Protein AF-A0A2U8FWI5-F1 (afdb_monomer_lite)

Radius of gyration: 16.36 Å; chains: 1; bounding box: 38×59×44 Å

Foldseek 3Di:
DDDDDDDDDPDFPQPQAFPWLVVVVVLLVVVAWDFPPDPDDDQQWTWTDHPQAPGIKIFGADVPNVDTGQGQRIWDFVVLLVLLVVPPPQPQKDWGPDFDPDDRQDDVNGGTTTMGGNDSVSVLVSVLSRGPPNPPPD

Organism: NCBI:txid1296669

Structure (mmCIF, N/CA/C/O backbone):
data_AF-A0A2U8FWI5-F1
#
_entry.id   AF-A0A2U8FWI5-F1
#
loop_
_atom_site.group_PDB
_atom_site.id
_atom_site.type_symbol
_atom_site.label_atom_id
_atom_site.label_alt_id
_atom_site.label_comp_id
_atom_site.label_asym_id
_atom_site.label_entity_id
_atom_site.label_seq_id
_atom_site.pdbx_PDB_ins_code
_atom_site.Cartn_x
_atom_site.Cartn_y
_atom_site.Cartn_z
_atom_site.occupancy
_atom_site.B_iso_or_equiv
_atom_site.auth_seq_id
_atom_site.auth_comp_id
_atom_site.auth_asym_id
_atom_site.auth_atom_id
_atom_site.pdbx_PDB_model_num
ATOM 1 N N . MET A 1 1 ? -13.954 -42.154 -29.293 1.00 44.03 1 MET A N 1
ATOM 2 C CA . MET A 1 1 ? -12.964 -41.160 -29.757 1.00 44.03 1 MET A CA 1
ATOM 3 C C . MET A 1 1 ? -12.727 -40.194 -28.609 1.00 44.03 1 MET A C 1
ATOM 5 O O . MET A 1 1 ? -13.664 -39.533 -28.189 1.00 44.03 1 MET A O 1
ATOM 9 N N . ASN A 1 2 ? -11.528 -40.228 -28.027 1.00 41.25 2 ASN A N 1
ATOM 10 C CA . ASN A 1 2 ? -11.071 -39.281 -27.008 1.00 41.25 2 ASN A CA 1
ATOM 11 C C . ASN A 1 2 ? -10.484 -38.062 -27.729 1.00 41.25 2 ASN A C 1
ATOM 13 O O . ASN A 1 2 ? -9.637 -38.236 -28.601 1.00 41.25 2 ASN A O 1
ATOM 17 N N . GLY A 1 3 ? -10.915 -36.859 -27.360 1.00 44.12 3 GLY A N 1
ATOM 18 C CA . GLY A 1 3 ? -10.356 -35.599 -27.844 1.00 44.12 3 GLY A CA 1
ATOM 19 C C . GLY A 1 3 ? -10.385 -34.577 -26.718 1.00 44.12 3 GLY A C 1
ATOM 20 O O . GLY A 1 3 ? -11.358 -33.847 -26.565 1.00 44.12 3 GLY A O 1
ATOM 21 N N . GLY A 1 4 ? -9.347 -34.587 -25.883 1.00 43.59 4 GLY A N 1
ATOM 22 C CA . GLY A 1 4 ? -9.096 -33.519 -24.921 1.00 43.59 4 GLY A CA 1
ATOM 23 C C . GLY A 1 4 ? -8.468 -32.302 -25.602 1.00 43.59 4 GLY A C 1
ATOM 24 O O . GLY A 1 4 ? -7.815 -32.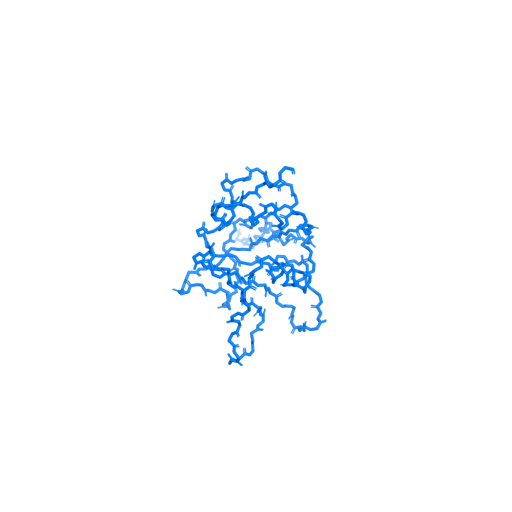455 -26.628 1.00 43.59 4 GLY A O 1
ATOM 25 N N . CYS A 1 5 ? -8.659 -31.110 -25.036 1.00 39.06 5 CYS A N 1
ATOM 26 C CA . CYS A 1 5 ? -7.583 -30.290 -24.458 1.00 39.06 5 CYS A CA 1
ATOM 27 C C . CYS A 1 5 ? -8.104 -28.890 -24.077 1.00 39.06 5 CYS A C 1
ATOM 29 O O . CYS A 1 5 ? -8.515 -28.118 -24.931 1.00 39.06 5 CYS A O 1
ATOM 31 N N . LEU A 1 6 ? -7.974 -28.584 -22.783 1.00 42.38 6 LEU A N 1
ATOM 32 C CA . LEU A 1 6 ? -7.488 -27.316 -22.222 1.00 42.38 6 LEU A CA 1
ATOM 33 C C . LEU A 1 6 ? -8.306 -26.022 -22.419 1.00 42.38 6 LEU A C 1
ATOM 35 O O . LEU A 1 6 ? -8.152 -25.272 -23.373 1.00 42.38 6 LEU A O 1
ATOM 39 N N . THR A 1 7 ? -9.067 -25.715 -21.363 1.00 46.12 7 THR A N 1
ATOM 40 C CA . THR A 1 7 ? -8.933 -24.499 -20.535 1.00 46.12 7 THR A CA 1
ATOM 41 C C . THR A 1 7 ? -8.590 -23.185 -21.244 1.00 46.12 7 THR A C 1
ATOM 43 O O . THR A 1 7 ? -7.421 -22.888 -21.481 1.00 46.12 7 THR A O 1
ATOM 46 N N . SER A 1 8 ? -9.579 -22.300 -21.351 1.00 35.81 8 SER A N 1
ATOM 47 C CA . SER A 1 8 ? -9.327 -20.860 -21.281 1.00 35.81 8 SER A CA 1
ATOM 48 C C . SER A 1 8 ? -9.975 -20.334 -20.002 1.00 35.81 8 SER A C 1
ATOM 50 O O . SER A 1 8 ? -11.136 -19.936 -19.981 1.00 35.81 8 SER A O 1
ATOM 52 N N . LEU A 1 9 ? -9.235 -20.416 -18.892 1.00 36.06 9 LEU A N 1
ATOM 53 C CA . LEU A 1 9 ? -9.551 -19.630 -17.699 1.00 36.06 9 LEU A CA 1
ATOM 54 C C . LEU A 1 9 ? -9.442 -18.148 -18.090 1.00 36.06 9 LEU A C 1
ATOM 56 O O . LEU A 1 9 ? -8.487 -17.804 -18.792 1.00 36.06 9 LEU A O 1
ATOM 60 N N . PRO A 1 10 ? -10.354 -17.261 -17.655 1.00 34.00 10 PRO A N 1
ATOM 61 C CA . PRO A 1 10 ? -10.138 -15.838 -17.837 1.00 34.00 10 PRO A CA 1
ATOM 62 C C . PRO A 1 10 ? -8.820 -15.461 -17.156 1.00 34.00 10 PRO A C 1
ATOM 64 O O . PRO A 1 10 ? -8.587 -15.754 -15.979 1.00 34.00 10 PRO A O 1
ATOM 67 N N . SER A 1 11 ? -7.939 -14.876 -17.962 1.00 37.50 11 SER A N 1
ATOM 68 C CA . SER A 1 11 ? -6.661 -14.308 -17.571 1.00 37.50 11 SER A CA 1
ATOM 69 C C . SER A 1 11 ? -6.803 -13.477 -16.300 1.00 37.50 11 SER A C 1
ATOM 71 O O . SER A 1 11 ? -7.776 -12.749 -16.119 1.00 37.50 11 SER A O 1
ATOM 73 N N . PHE A 1 12 ? -5.806 -13.593 -15.427 1.00 40.22 12 PHE A N 1
ATOM 74 C CA . PHE A 1 12 ? -5.605 -12.729 -14.271 1.00 40.22 12 PHE A CA 1
ATOM 75 C C . PHE A 1 12 ? -5.874 -11.268 -14.663 1.00 40.22 12 PHE A C 1
ATOM 77 O O . PHE A 1 12 ? -5.200 -10.745 -15.552 1.00 40.22 12 PHE A O 1
ATOM 84 N N . HIS A 1 13 ? -6.858 -10.625 -14.032 1.00 38.56 13 HIS A N 1
ATOM 85 C CA . HIS A 1 13 ? -7.061 -9.187 -14.178 1.00 38.56 13 HIS A CA 1
ATOM 86 C C . HIS A 1 13 ? -5.886 -8.475 -13.495 1.00 38.56 13 HIS A C 1
ATOM 88 O O . HIS A 1 13 ? -5.916 -8.192 -12.305 1.00 38.56 13 HIS A O 1
ATOM 94 N N . SER A 1 14 ? -4.814 -8.251 -14.257 1.00 40.97 14 SER A N 1
ATOM 95 C CA . SER A 1 14 ? -3.818 -7.218 -13.971 1.00 40.97 14 SER A CA 1
ATOM 96 C C . SER A 1 14 ? -4.553 -5.884 -14.083 1.00 40.97 14 SER A C 1
ATOM 98 O O . SER A 1 14 ? -5.042 -5.553 -15.169 1.00 40.97 14 SER A O 1
ATOM 100 N N . MET A 1 15 ? -4.689 -5.143 -12.987 1.00 53.47 15 MET A N 1
ATOM 101 C CA . MET A 1 15 ? -5.395 -3.862 -13.010 1.00 53.47 15 MET A CA 1
ATOM 102 C C . MET A 1 15 ? -4.414 -2.808 -13.528 1.00 53.47 15 MET A C 1
ATOM 104 O O . MET A 1 15 ? -3.442 -2.452 -12.871 1.00 53.47 15 MET A O 1
ATOM 108 N N . LYS A 1 16 ? -4.602 -2.391 -14.787 1.00 54.25 16 LYS A N 1
ATOM 109 C CA . LYS A 1 16 ? -3.601 -1.642 -15.575 1.00 54.25 16 LYS A CA 1
ATOM 110 C C . LYS A 1 16 ? -3.381 -0.177 -15.157 1.00 54.25 16 LYS A C 1
ATOM 112 O O . LYS A 1 16 ? -2.531 0.475 -15.761 1.00 54.25 16 LYS A O 1
ATOM 117 N N . ASN A 1 17 ? -4.097 0.333 -14.156 1.00 69.69 17 ASN A N 1
ATOM 118 C CA . ASN A 1 17 ? -4.211 1.773 -13.907 1.00 69.69 17 ASN A CA 1
ATOM 119 C C . ASN A 1 17 ? -3.803 2.190 -12.485 1.00 69.69 17 ASN A C 1
ATOM 121 O O . ASN A 1 17 ? -4.459 3.031 -11.886 1.00 69.69 17 ASN A O 1
ATOM 125 N N . SER A 1 18 ? -2.740 1.628 -11.911 1.00 75.19 18 SER A N 1
ATOM 126 C CA . SER A 1 18 ? -2.161 2.240 -10.710 1.00 75.19 18 SER A CA 1
ATOM 127 C C . SER A 1 18 ? -1.310 3.453 -11.089 1.00 75.19 18 SER A C 1
ATOM 129 O O . SER A 1 18 ? -0.672 3.457 -12.146 1.00 75.19 18 SER A O 1
ATOM 131 N N . ILE A 1 19 ? -1.225 4.452 -10.208 1.00 85.12 19 ILE A N 1
ATOM 132 C CA . ILE A 1 19 ? -0.181 5.477 -10.305 1.00 85.12 19 ILE A CA 1
ATOM 133 C C . ILE A 1 19 ? 1.205 4.833 -10.317 1.00 85.12 19 ILE A C 1
ATOM 135 O O . ILE A 1 19 ? 1.407 3.726 -9.808 1.00 85.12 19 ILE A O 1
ATOM 139 N N . ASP A 1 20 ? 2.138 5.550 -10.935 1.00 86.44 20 ASP A N 1
ATOM 140 C CA . ASP A 1 20 ? 3.529 5.152 -11.081 1.00 86.44 20 ASP A CA 1
ATOM 141 C C . ASP A 1 20 ? 4.161 4.730 -9.741 1.00 86.44 20 ASP A C 1
ATOM 143 O O . ASP A 1 20 ? 3.941 5.340 -8.694 1.00 86.44 20 ASP A O 1
ATOM 147 N N . ASN A 1 21 ? 4.967 3.671 -9.779 1.00 85.88 21 ASN A N 1
ATOM 148 C CA . ASN A 1 21 ? 5.610 3.102 -8.602 1.00 85.88 21 ASN A CA 1
ATOM 149 C C . ASN A 1 21 ? 6.629 4.048 -7.934 1.00 85.88 21 ASN A C 1
ATOM 151 O O . ASN A 1 21 ? 6.797 3.964 -6.715 1.00 85.88 21 ASN A O 1
ATOM 155 N N . HIS A 1 22 ? 7.285 4.953 -8.670 1.00 87.12 22 HIS A N 1
ATOM 156 C CA . HIS A 1 22 ? 8.145 5.974 -8.062 1.00 87.12 22 HIS A CA 1
ATOM 157 C C . HIS A 1 22 ? 7.304 7.017 -7.327 1.00 87.12 22 HIS A C 1
ATOM 159 O O . HIS A 1 22 ? 7.577 7.286 -6.157 1.00 87.12 22 HIS A O 1
ATOM 165 N N . VAL A 1 23 ? 6.233 7.515 -7.957 1.00 88.75 23 VAL A N 1
ATOM 166 C CA . VAL A 1 23 ? 5.267 8.424 -7.311 1.00 88.75 23 VAL A CA 1
ATOM 167 C C . VAL A 1 23 ? 4.692 7.784 -6.046 1.00 88.75 23 VAL A C 1
ATOM 169 O O . VAL A 1 23 ? 4.659 8.410 -4.993 1.00 88.75 23 VAL A O 1
ATOM 172 N N . LEU A 1 24 ? 4.326 6.502 -6.098 1.00 88.88 24 LEU A N 1
ATOM 173 C CA . LEU A 1 24 ? 3.849 5.763 -4.928 1.00 88.88 24 LEU A CA 1
ATOM 174 C C . LEU A 1 24 ? 4.846 5.730 -3.779 1.00 88.88 24 LEU A C 1
ATOM 176 O O . LEU A 1 24 ? 4.464 5.932 -2.628 1.00 88.88 24 LEU A O 1
ATOM 180 N N . ARG A 1 25 ? 6.119 5.455 -4.075 1.00 90.88 25 ARG A N 1
ATOM 181 C CA . ARG A 1 25 ? 7.168 5.467 -3.056 1.00 90.88 25 ARG A CA 1
ATOM 182 C C . ARG A 1 25 ? 7.310 6.853 -2.439 1.00 90.88 25 ARG A C 1
ATOM 184 O O . ARG A 1 25 ? 7.400 6.951 -1.219 1.00 90.88 25 ARG A O 1
ATOM 191 N N . GLU A 1 26 ? 7.347 7.896 -3.261 1.00 92.12 26 GLU A N 1
ATOM 192 C CA . GLU A 1 26 ? 7.480 9.275 -2.787 1.00 92.12 26 GLU A CA 1
ATOM 193 C C . GLU A 1 26 ? 6.307 9.684 -1.896 1.00 92.12 26 GLU A C 1
ATOM 195 O O . GLU A 1 26 ? 6.530 10.213 -0.807 1.00 92.12 26 GLU A O 1
ATOM 200 N N . GLU A 1 27 ? 5.075 9.376 -2.298 1.00 93.25 27 GLU A N 1
ATOM 201 C CA . GLU A 1 27 ? 3.890 9.682 -1.498 1.00 93.25 27 GLU A CA 1
ATOM 202 C C . GLU A 1 27 ? 3.866 8.901 -0.183 1.00 93.25 27 GLU A C 1
ATOM 204 O O . GLU A 1 27 ? 3.627 9.481 0.873 1.00 93.25 27 GLU A O 1
ATOM 209 N N . LEU A 1 28 ? 4.203 7.608 -0.188 1.00 92.44 28 LEU A N 1
ATOM 210 C CA . LEU A 1 28 ? 4.317 6.840 1.055 1.00 92.44 28 LEU A CA 1
ATOM 211 C C . LEU A 1 28 ? 5.350 7.465 2.009 1.00 92.44 28 LEU A C 1
ATOM 213 O O . LEU A 1 28 ? 5.088 7.580 3.206 1.00 92.44 28 LEU A O 1
ATOM 217 N N . ILE A 1 29 ? 6.492 7.934 1.499 1.00 93.06 29 ILE A N 1
ATOM 218 C CA . ILE A 1 29 ? 7.492 8.642 2.314 1.00 93.06 29 ILE A CA 1
ATOM 219 C C . ILE A 1 29 ? 6.928 9.966 2.857 1.00 93.06 29 ILE A C 1
ATOM 221 O O . ILE A 1 29 ? 7.108 10.256 4.040 1.00 93.06 29 ILE A O 1
ATOM 225 N N . ARG A 1 30 ? 6.198 10.747 2.043 1.00 91.31 30 ARG A N 1
ATOM 226 C CA . ARG A 1 30 ? 5.510 11.977 2.495 1.00 91.31 30 ARG A CA 1
ATOM 227 C C . ARG A 1 30 ? 4.488 11.699 3.598 1.00 91.31 30 ARG A C 1
ATOM 229 O O . ARG A 1 30 ? 4.346 12.508 4.509 1.00 91.31 30 ARG A O 1
ATOM 236 N N . HIS A 1 31 ? 3.845 10.536 3.560 1.00 89.50 31 HIS A N 1
ATOM 237 C CA . HIS A 1 31 ? 2.932 10.044 4.591 1.00 89.50 31 HIS A CA 1
ATOM 238 C C . HIS A 1 31 ? 3.638 9.388 5.794 1.00 89.50 31 HIS A C 1
ATOM 240 O O . HIS A 1 31 ? 2.981 8.745 6.606 1.00 89.50 31 HIS A O 1
ATOM 246 N N . GLY A 1 32 ? 4.958 9.544 5.942 1.00 92.25 32 GLY A N 1
ATOM 247 C CA . GLY A 1 32 ? 5.701 9.115 7.131 1.00 92.25 32 GLY A CA 1
ATOM 248 C C . GLY A 1 32 ? 6.213 7.674 7.092 1.00 92.25 32 GLY A C 1
ATOM 249 O O . GLY A 1 32 ? 6.700 7.168 8.108 1.00 92.25 32 GLY A O 1
ATOM 250 N N . PHE A 1 33 ? 6.121 6.985 5.951 1.00 93.69 33 PHE A N 1
ATOM 251 C CA . PHE A 1 33 ? 6.730 5.666 5.804 1.00 93.69 33 PHE A CA 1
ATOM 252 C C . PHE A 1 33 ? 8.250 5.786 5.680 1.00 93.69 33 PHE A C 1
ATOM 254 O O . PHE A 1 33 ? 8.781 6.637 4.970 1.00 93.69 33 PHE A O 1
ATOM 261 N N . GLN A 1 34 ? 8.958 4.872 6.332 1.00 93.31 34 GLN A N 1
ATOM 262 C CA . GLN A 1 34 ? 10.4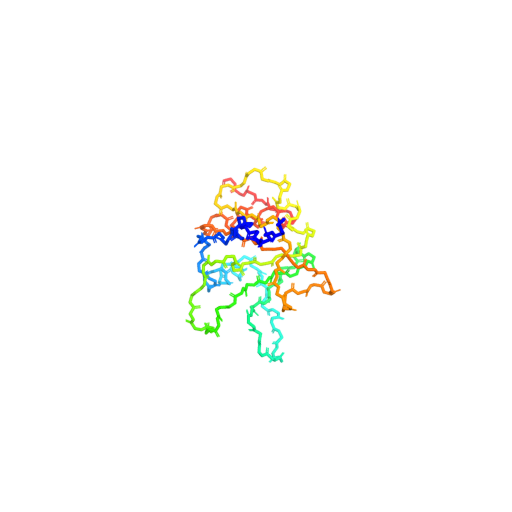09 4.760 6.262 1.00 93.31 34 GLN A CA 1
ATOM 263 C C . GLN A 1 34 ? 10.800 3.642 5.299 1.00 93.31 34 GLN A C 1
ATOM 265 O O . GLN A 1 34 ? 10.234 2.547 5.348 1.00 93.31 34 GLN A O 1
ATOM 270 N N . ASP A 1 35 ? 11.775 3.906 4.432 1.00 91.00 35 ASP A N 1
ATOM 271 C CA . ASP A 1 35 ? 12.347 2.894 3.546 1.00 91.00 35 ASP A CA 1
ATOM 272 C C . ASP A 1 35 ? 13.244 1.948 4.353 1.00 91.00 35 ASP A C 1
ATOM 274 O O . ASP A 1 35 ? 14.300 2.332 4.851 1.00 91.00 35 ASP A O 1
ATOM 278 N N . ILE A 1 36 ? 12.788 0.706 4.497 1.00 89.25 36 ILE A N 1
ATOM 279 C CA . ILE A 1 36 ? 13.488 -0.377 5.195 1.00 89.25 36 ILE A CA 1
ATOM 280 C C . ILE A 1 36 ? 13.999 -1.435 4.210 1.00 89.25 36 ILE A C 1
ATOM 282 O O . ILE A 1 36 ? 14.244 -2.587 4.588 1.00 89.25 36 ILE A O 1
ATOM 286 N N . THR A 1 37 ? 14.100 -1.088 2.924 1.00 85.56 37 THR A N 1
ATOM 287 C CA . THR A 1 37 ? 14.609 -1.997 1.895 1.00 85.56 37 THR A CA 1
ATOM 288 C C . THR A 1 37 ? 16.016 -2.446 2.279 1.00 85.56 37 THR A C 1
ATOM 290 O O . THR A 1 37 ? 16.903 -1.630 2.520 1.00 85.56 37 THR A O 1
ATOM 293 N N . SER A 1 38 ? 16.229 -3.762 2.376 1.00 73.25 38 SER A N 1
ATOM 294 C CA . SER A 1 38 ? 17.535 -4.296 2.761 1.00 73.25 38 SER A CA 1
ATOM 295 C C . SER A 1 38 ? 18.598 -3.895 1.738 1.00 73.25 38 SER A C 1
ATOM 297 O O . SER A 1 38 ? 18.409 -4.085 0.539 1.00 73.25 38 SER A O 1
ATOM 299 N N . VAL A 1 39 ? 19.742 -3.411 2.228 1.00 61.00 39 VAL A N 1
ATOM 300 C CA . VAL A 1 39 ? 20.915 -3.049 1.411 1.00 61.00 39 VAL A CA 1
ATOM 301 C C . VAL A 1 39 ? 21.502 -4.273 0.689 1.00 61.00 39 VAL A C 1
ATOM 303 O O . VAL A 1 39 ? 22.204 -4.153 -0.311 1.00 61.00 39 VAL A O 1
ATOM 306 N N . ASN A 1 40 ? 21.203 -5.478 1.184 1.00 55.41 40 ASN A N 1
ATOM 307 C CA . ASN A 1 40 ? 21.715 -6.726 0.646 1.00 55.41 40 ASN A CA 1
ATOM 308 C C . ASN A 1 40 ? 20.708 -7.335 -0.351 1.00 55.41 40 ASN A C 1
ATOM 310 O O . ASN A 1 40 ? 19.707 -7.926 0.053 1.00 55.41 40 ASN A O 1
ATOM 314 N N . ARG A 1 41 ? 21.068 -7.284 -1.644 1.00 48.22 41 ARG A N 1
ATOM 315 C CA . ARG A 1 41 ? 20.491 -7.980 -2.821 1.00 48.22 41 ARG A CA 1
ATOM 316 C C . ARG A 1 41 ? 19.441 -7.223 -3.628 1.00 48.22 41 ARG A C 1
ATOM 318 O O . ARG A 1 41 ? 18.472 -6.723 -3.076 1.00 48.22 41 ARG A O 1
ATOM 325 N N . SER A 1 42 ? 19.627 -7.294 -4.954 1.00 55.62 42 SER A N 1
ATOM 326 C CA . SER A 1 42 ? 18.697 -7.647 -6.053 1.00 55.62 42 SER A CA 1
ATOM 327 C C . SER A 1 42 ? 17.181 -7.536 -5.820 1.00 55.62 42 SER A C 1
ATOM 329 O O . SER A 1 42 ? 16.407 -8.377 -6.286 1.00 55.62 42 SER A O 1
ATOM 331 N N . THR A 1 43 ? 16.736 -6.539 -5.070 1.00 59.03 43 THR A N 1
ATOM 332 C CA . THR A 1 43 ? 15.360 -6.401 -4.616 1.00 59.03 43 THR A CA 1
ATOM 333 C C . THR A 1 43 ? 14.573 -5.714 -5.715 1.00 59.03 43 THR A C 1
ATOM 335 O O . THR A 1 43 ? 14.737 -4.532 -5.985 1.00 59.03 43 THR A O 1
ATOM 338 N N . LYS A 1 44 ? 13.686 -6.467 -6.371 1.00 75.31 44 LYS A N 1
ATOM 339 C CA . LYS A 1 44 ? 12.745 -5.950 -7.381 1.00 75.31 44 LYS A CA 1
ATOM 340 C C . LYS A 1 44 ? 11.566 -5.201 -6.736 1.00 75.31 44 LYS A C 1
ATOM 342 O O . LYS A 1 44 ? 10.443 -5.259 -7.232 1.00 75.31 44 LYS A O 1
ATOM 347 N N . SER A 1 45 ? 11.791 -4.597 -5.571 1.00 83.56 45 SER A N 1
ATOM 348 C CA . SER A 1 45 ? 10.769 -3.912 -4.784 1.00 83.56 45 SER A CA 1
ATOM 349 C C . SER A 1 45 ? 11.377 -3.083 -3.657 1.00 83.56 45 SER A C 1
ATOM 351 O O . SER A 1 45 ? 12.274 -3.575 -2.971 1.00 83.56 45 SER A O 1
ATOM 353 N N . TRP A 1 46 ? 10.791 -1.924 -3.377 1.00 87.56 46 TRP A N 1
ATOM 354 C CA . TRP A 1 46 ? 10.994 -1.192 -2.130 1.00 87.56 46 TRP A CA 1
ATOM 355 C C . TRP A 1 46 ? 10.099 -1.747 -1.021 1.00 87.56 46 TRP A C 1
ATOM 357 O O . TRP A 1 46 ? 8.976 -2.188 -1.284 1.00 87.56 46 TRP A O 1
ATOM 367 N N . ARG A 1 47 ? 10.595 -1.733 0.217 1.00 90.12 47 ARG A N 1
ATOM 368 C CA . ARG A 1 47 ? 9.837 -2.056 1.431 1.00 90.12 47 ARG A CA 1
ATOM 369 C C . ARG A 1 47 ? 9.760 -0.818 2.304 1.00 90.12 47 ARG A C 1
ATOM 371 O O . ARG A 1 47 ? 10.783 -0.280 2.710 1.00 90.12 47 ARG A O 1
ATOM 378 N N . LEU A 1 48 ? 8.544 -0.397 2.600 1.00 91.81 48 LEU A N 1
ATOM 379 C CA . LEU A 1 48 ? 8.254 0.834 3.318 1.00 91.81 48 LEU A CA 1
ATOM 380 C C . LEU A 1 48 ? 7.476 0.480 4.583 1.00 91.81 48 LEU A C 1
ATOM 382 O O . LEU A 1 48 ? 6.510 -0.276 4.517 1.00 91.81 48 LEU A O 1
ATOM 386 N N . LYS A 1 49 ? 7.881 0.992 5.745 1.00 91.88 49 LYS A N 1
ATOM 387 C CA . LYS A 1 49 ? 7.188 0.744 7.017 1.00 91.88 49 LYS A CA 1
ATOM 388 C C . LYS A 1 49 ? 6.769 2.053 7.666 1.00 91.88 49 LYS A C 1
ATOM 390 O O . LYS A 1 49 ? 7.598 2.933 7.865 1.00 91.88 49 LYS A O 1
ATOM 395 N N . HIS A 1 50 ? 5.497 2.150 8.035 1.00 93.00 50 HIS A N 1
ATOM 396 C CA . HIS A 1 50 ? 4.985 3.248 8.845 1.00 93.00 50 HIS A CA 1
ATOM 397 C C . HIS A 1 50 ? 4.965 2.840 10.329 1.00 93.00 50 HIS A C 1
ATOM 399 O O . HIS A 1 50 ? 4.580 1.706 10.621 1.00 93.00 50 HIS A O 1
ATOM 405 N N . PRO A 1 51 ? 5.332 3.715 11.285 1.00 89.81 51 PRO A N 1
ATOM 406 C CA . PRO A 1 51 ? 5.320 3.383 12.715 1.00 89.81 51 PRO A CA 1
ATOM 407 C C . PRO A 1 51 ? 3.924 3.039 13.257 1.00 89.81 51 PRO A C 1
ATOM 409 O O . PRO A 1 51 ? 3.812 2.254 14.191 1.00 89.81 51 PRO A O 1
ATOM 412 N N . ALA A 1 52 ? 2.862 3.586 12.657 1.00 88.12 52 ALA A N 1
ATOM 413 C CA . ALA A 1 52 ? 1.476 3.264 13.017 1.00 88.12 52 ALA A CA 1
ATOM 414 C C . ALA A 1 52 ? 0.950 1.956 12.390 1.00 88.12 52 ALA A C 1
ATOM 416 O O . ALA A 1 52 ? -0.171 1.556 12.683 1.00 88.12 52 ALA A O 1
ATOM 417 N N . MET A 1 53 ? 1.717 1.297 11.516 1.00 87.00 53 MET A N 1
ATOM 418 C CA . MET A 1 53 ? 1.325 0.026 10.903 1.00 87.00 53 MET A CA 1
ATOM 419 C C . MET A 1 53 ? 2.142 -1.130 11.470 1.00 87.00 53 MET A C 1
ATOM 421 O O . MET A 1 53 ? 3.360 -1.044 11.643 1.00 87.00 53 MET A O 1
ATOM 425 N N . THR A 1 54 ? 1.466 -2.253 11.701 1.00 87.69 54 THR A N 1
ATOM 426 C CA . THR A 1 54 ? 2.111 -3.490 12.151 1.00 87.69 54 THR A CA 1
ATOM 427 C C . THR A 1 54 ? 3.064 -4.022 11.078 1.00 87.69 54 THR A C 1
ATOM 429 O O . THR A 1 54 ? 4.233 -4.319 11.359 1.00 87.69 54 THR A O 1
ATOM 432 N N . HIS A 1 55 ? 2.585 -4.092 9.833 1.00 90.81 55 HIS A N 1
ATOM 433 C CA . HIS A 1 55 ? 3.318 -4.657 8.706 1.00 90.81 55 HIS A CA 1
ATOM 434 C C . HIS A 1 55 ? 3.887 -3.565 7.793 1.00 90.81 55 HIS A C 1
ATOM 436 O O . HIS A 1 55 ? 3.424 -2.426 7.761 1.00 90.81 55 HIS A O 1
ATOM 442 N N . TRP A 1 56 ? 4.935 -3.917 7.051 1.00 90.62 56 TRP A N 1
ATOM 443 C CA . TRP A 1 56 ? 5.456 -3.073 5.979 1.00 90.62 56 TRP A CA 1
ATOM 444 C C . TRP A 1 56 ? 4.601 -3.214 4.711 1.00 90.62 56 TRP A C 1
ATOM 446 O O . TRP A 1 56 ? 3.877 -4.188 4.516 1.00 90.62 56 TRP A O 1
ATOM 456 N N . VAL A 1 57 ? 4.723 -2.267 3.796 1.00 90.31 57 VAL A N 1
ATOM 457 C CA . VAL A 1 57 ? 4.145 -2.332 2.451 1.00 90.31 57 VAL A CA 1
ATOM 458 C C . VAL A 1 57 ? 5.270 -2.499 1.439 1.00 90.31 57 VAL A C 1
ATOM 460 O O . VAL A 1 57 ? 6.393 -2.041 1.668 1.00 90.31 57 VAL A O 1
ATOM 463 N N . SER A 1 58 ? 5.012 -3.198 0.337 1.00 89.56 58 SER A N 1
ATOM 464 C CA . SER A 1 58 ? 5.996 -3.345 -0.735 1.00 89.56 58 SER A CA 1
ATOM 465 C C . SER A 1 58 ? 5.525 -2.674 -2.008 1.00 89.56 58 SER A C 1
ATOM 467 O O . SER A 1 58 ? 4.421 -2.927 -2.472 1.00 89.56 58 SER A O 1
ATOM 469 N N . VAL A 1 59 ? 6.403 -1.856 -2.581 1.00 88.94 59 VAL A N 1
ATOM 470 C CA . VAL A 1 59 ? 6.229 -1.237 -3.894 1.00 88.94 59 VAL A CA 1
ATOM 471 C C . VAL A 1 59 ? 7.133 -1.972 -4.875 1.00 88.94 59 VAL A C 1
ATOM 473 O O . VAL A 1 59 ? 8.342 -2.046 -4.676 1.00 88.94 59 VAL A O 1
ATOM 476 N N . LYS A 1 60 ? 6.571 -2.548 -5.928 1.00 84.25 60 LYS A N 1
ATOM 477 C CA . LYS A 1 60 ? 7.293 -3.316 -6.940 1.00 84.25 60 LYS A CA 1
ATOM 478 C C . LYS A 1 60 ? 8.030 -2.416 -7.908 1.00 84.25 60 LYS A C 1
ATOM 480 O O . LYS A 1 60 ? 7.571 -1.338 -8.272 1.00 84.25 60 LYS A O 1
ATOM 485 N N . LEU A 1 61 ? 9.166 -2.925 -8.358 1.00 78.19 61 LEU A N 1
ATOM 486 C CA . LEU A 1 61 ? 9.942 -2.353 -9.443 1.00 78.19 61 LEU A CA 1
ATOM 487 C C . LEU A 1 61 ? 9.652 -3.115 -10.725 1.00 78.19 61 LEU A C 1
ATOM 489 O O . LEU A 1 61 ? 9.437 -4.334 -10.703 1.00 78.19 61 LEU A O 1
ATOM 493 N N . ALA A 1 62 ? 9.714 -2.406 -11.848 1.00 72.38 62 ALA A N 1
ATOM 494 C CA . ALA A 1 62 ? 9.837 -3.059 -13.136 1.00 72.38 62 ALA A CA 1
ATOM 495 C C . ALA A 1 62 ? 11.132 -3.893 -13.196 1.00 72.38 62 ALA A C 1
ATOM 497 O O . ALA A 1 62 ? 12.025 -3.795 -12.350 1.00 72.38 62 ALA A O 1
ATOM 498 N N . ALA A 1 63 ? 11.237 -4.746 -14.219 1.00 70.62 63 ALA A N 1
ATOM 499 C CA . ALA A 1 63 ? 12.455 -5.519 -14.465 1.00 70.62 63 ALA A CA 1
ATOM 500 C C . ALA A 1 63 ? 13.693 -4.615 -14.619 1.00 70.62 63 ALA A C 1
ATOM 502 O O . ALA A 1 63 ? 14.778 -4.993 -14.184 1.00 70.62 63 ALA A O 1
ATOM 503 N N . ASP A 1 64 ? 13.491 -3.428 -15.195 1.00 71.50 64 ASP A N 1
ATOM 504 C CA . ASP A 1 64 ? 14.416 -2.303 -15.143 1.00 71.50 64 ASP A CA 1
ATOM 505 C C . ASP A 1 64 ? 13.934 -1.333 -14.047 1.00 71.50 64 ASP A C 1
ATOM 507 O O . ASP A 1 64 ? 12.850 -0.767 -14.196 1.00 71.50 64 ASP A O 1
ATOM 511 N N . PRO A 1 65 ? 14.684 -1.137 -12.949 1.00 66.19 65 PRO A N 1
ATOM 512 C CA . PRO A 1 65 ? 14.260 -0.295 -11.829 1.00 66.19 65 PRO A CA 1
ATOM 513 C C . PRO A 1 65 ? 14.193 1.202 -12.167 1.00 66.19 65 PRO A C 1
ATOM 515 O O . PRO A 1 65 ? 13.675 1.973 -11.365 1.00 66.19 65 PRO A O 1
ATOM 518 N N . SER A 1 66 ? 14.704 1.613 -13.330 1.00 70.62 66 SER A N 1
ATOM 519 C CA . SER A 1 66 ? 14.618 2.984 -13.850 1.00 70.62 66 SER A CA 1
ATOM 520 C C . SER A 1 66 ? 13.321 3.224 -14.630 1.00 70.62 66 SER A C 1
ATOM 522 O O . SER A 1 66 ? 13.059 4.347 -15.057 1.00 70.62 66 SER A O 1
ATOM 524 N N . ARG A 1 67 ? 12.527 2.172 -14.876 1.00 73.12 67 ARG A N 1
ATOM 525 C CA . ARG A 1 67 ? 11.264 2.253 -15.611 1.00 73.12 67 ARG A CA 1
ATOM 526 C C . ARG A 1 67 ? 10.067 2.256 -14.666 1.00 73.12 67 ARG A C 1
ATOM 528 O O . ARG A 1 67 ? 9.922 1.370 -13.824 1.00 73.12 67 ARG A O 1
ATOM 535 N N . ALA A 1 68 ? 9.160 3.186 -14.944 1.00 73.62 68 ALA A N 1
ATOM 536 C CA . ALA A 1 68 ? 7.828 3.265 -14.369 1.00 73.62 68 ALA A CA 1
ATOM 537 C C . ALA A 1 68 ? 7.044 1.949 -14.511 1.00 73.62 68 ALA A C 1
ATOM 539 O O . ALA A 1 68 ? 7.049 1.312 -15.574 1.00 73.62 68 ALA A O 1
ATOM 540 N N . MET A 1 69 ? 6.327 1.568 -13.453 1.00 77.25 69 MET A N 1
ATOM 541 C CA . MET A 1 69 ? 5.401 0.433 -13.434 1.00 77.25 69 MET A CA 1
ATOM 542 C C . MET A 1 69 ? 4.053 0.848 -12.844 1.00 77.25 69 MET A C 1
ATOM 544 O O . MET A 1 69 ? 3.993 1.358 -11.732 1.00 77.25 69 MET A O 1
ATOM 548 N N . THR A 1 70 ? 2.973 0.552 -13.571 1.00 72.81 70 THR A N 1
ATOM 549 C CA . THR A 1 70 ? 1.595 0.943 -13.215 1.00 72.81 70 THR A CA 1
ATOM 550 C C . THR A 1 70 ? 0.654 -0.241 -12.971 1.00 72.81 70 THR A C 1
ATOM 552 O O . THR A 1 70 ? -0.510 -0.040 -12.648 1.00 72.81 70 THR A O 1
ATOM 555 N N . SER A 1 71 ? 1.112 -1.490 -13.126 1.00 69.56 71 SER A N 1
ATOM 556 C CA . SER A 1 71 ? 0.263 -2.668 -12.889 1.00 69.56 71 SER A CA 1
ATOM 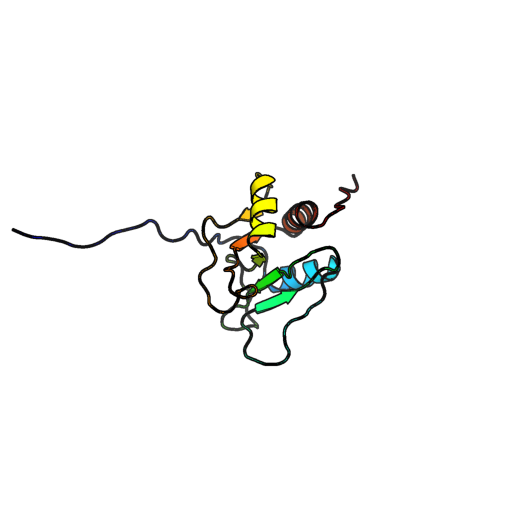557 C C . SER A 1 71 ? 0.515 -3.250 -11.506 1.00 69.56 71 SER A C 1
ATOM 559 O O . SER A 1 71 ? 1.553 -3.871 -11.295 1.00 69.56 71 SER A O 1
ATOM 561 N N . ASP A 1 72 ? -0.445 -3.088 -10.596 1.00 68.88 72 ASP A N 1
ATOM 562 C CA . ASP A 1 72 ? -0.422 -3.658 -9.239 1.00 68.88 72 ASP A CA 1
ATOM 563 C C . ASP A 1 72 ? 0.931 -3.494 -8.518 1.00 68.88 72 ASP A C 1
ATOM 565 O O . ASP A 1 72 ? 1.537 -4.478 -8.065 1.00 68.88 72 ASP A O 1
ATOM 569 N N . PRO A 1 73 ? 1.465 -2.258 -8.455 1.00 76.25 73 PRO A N 1
ATOM 570 C CA . PRO A 1 73 ? 2.781 -2.013 -7.893 1.00 76.25 73 PRO A CA 1
ATOM 571 C C . PRO A 1 73 ? 2.800 -2.248 -6.385 1.00 76.25 73 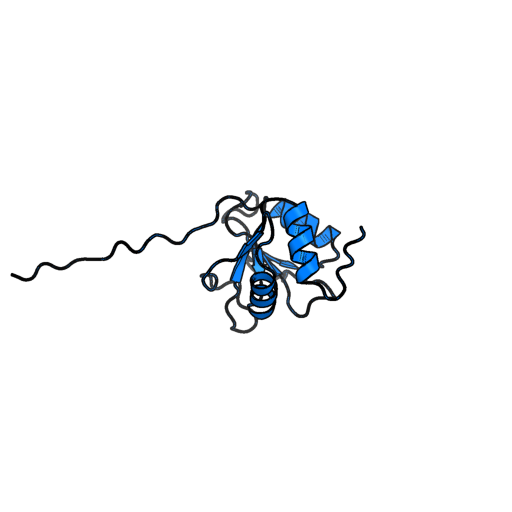PRO A C 1
ATOM 573 O O . PRO A 1 73 ? 3.857 -2.572 -5.852 1.00 76.25 73 PRO A O 1
ATOM 576 N N . LEU A 1 74 ? 1.675 -2.117 -5.683 1.00 86.88 74 LEU A N 1
ATOM 577 C CA . LEU A 1 74 ? 1.656 -2.225 -4.233 1.00 86.88 74 LEU A CA 1
ATOM 578 C C . LEU A 1 74 ? 1.221 -3.607 -3.768 1.00 86.88 74 LEU A C 1
ATOM 580 O O . LEU A 1 74 ? 0.301 -4.219 -4.305 1.00 86.88 74 LEU A O 1
ATOM 584 N N . VAL A 1 75 ? 1.869 -4.078 -2.711 1.00 89.19 75 VAL A N 1
ATOM 585 C CA . VAL A 1 75 ? 1.532 -5.325 -2.037 1.00 89.19 75 VAL A CA 1
ATOM 586 C C . VAL A 1 75 ? 1.482 -5.094 -0.532 1.00 89.19 75 VAL A C 1
ATOM 588 O O . VAL A 1 75 ? 2.398 -4.490 0.033 1.00 89.19 75 VAL A O 1
ATOM 591 N N . LEU A 1 76 ? 0.421 -5.597 0.099 1.00 89.62 76 LEU A N 1
ATOM 592 C CA . LEU A 1 76 ? 0.185 -5.551 1.544 1.00 89.62 76 LEU A CA 1
ATOM 593 C C . LEU A 1 76 ? 0.288 -6.935 2.172 1.00 89.62 76 LEU A C 1
ATOM 595 O O . LEU A 1 76 ? 0.151 -7.961 1.496 1.00 89.62 76 LEU A O 1
ATOM 599 N N . HIS A 1 77 ? 0.444 -6.943 3.493 1.00 91.69 77 HIS A N 1
ATOM 600 C CA . HIS A 1 77 ? 0.134 -8.111 4.304 1.00 91.69 77 HIS A CA 1
ATOM 601 C C . HIS A 1 77 ? -1.361 -8.471 4.161 1.00 91.69 77 HIS A C 1
ATOM 603 O O . HIS A 1 77 ? -2.177 -7.557 4.020 1.00 91.69 77 HIS A O 1
ATOM 609 N N . PRO A 1 78 ? -1.754 -9.760 4.193 1.00 89.62 78 PRO A N 1
ATOM 610 C CA . PRO A 1 78 ? -3.161 -10.160 4.120 1.00 89.62 78 PRO A CA 1
ATOM 611 C C . PRO A 1 78 ? -4.059 -9.473 5.147 1.00 89.62 78 PRO A C 1
ATOM 613 O O . PRO A 1 78 ? -5.127 -9.016 4.763 1.00 89.62 78 PRO A O 1
ATOM 616 N N . ASP A 1 79 ? -3.617 -9.318 6.397 1.00 90.62 79 ASP A N 1
ATOM 617 C CA . ASP A 1 79 ? -4.430 -8.659 7.434 1.00 90.62 79 ASP A CA 1
ATOM 618 C C . ASP A 1 79 ? -4.777 -7.208 7.055 1.00 90.62 79 ASP A C 1
ATOM 620 O O . ASP A 1 79 ? -5.915 -6.763 7.200 1.00 90.62 79 ASP A O 1
ATOM 624 N N . ASP A 1 80 ? -3.811 -6.474 6.499 1.00 90.19 80 ASP A N 1
ATOM 625 C CA . ASP A 1 80 ? -4.019 -5.111 6.006 1.00 90.19 80 ASP A CA 1
ATOM 626 C C . ASP A 1 80 ? -4.886 -5.099 4.736 1.00 90.19 80 ASP A C 1
ATOM 628 O O . ASP A 1 80 ? -5.756 -4.241 4.572 1.00 90.19 80 ASP A O 1
ATOM 632 N N . ALA A 1 81 ? -4.700 -6.078 3.846 1.00 90.31 81 ALA A N 1
ATOM 633 C CA . ALA A 1 81 ? -5.524 -6.226 2.652 1.00 90.31 81 ALA A CA 1
ATOM 634 C C . ALA A 1 81 ? -6.989 -6.534 2.997 1.00 90.31 81 ALA A C 1
ATOM 636 O O . ALA A 1 81 ? -7.887 -5.998 2.352 1.00 90.31 81 ALA A O 1
ATOM 637 N N . ASP A 1 82 ? -7.253 -7.354 4.013 1.00 90.44 82 ASP A N 1
ATOM 638 C CA . ASP A 1 82 ? -8.611 -7.691 4.446 1.00 90.44 82 ASP A CA 1
ATOM 639 C C . ASP A 1 82 ? -9.295 -6.517 5.153 1.00 90.44 82 ASP A C 1
ATOM 641 O O . ASP A 1 82 ? -10.489 -6.284 4.936 1.00 90.44 82 ASP A O 1
ATOM 645 N N . ARG A 1 83 ? -8.542 -5.692 5.896 1.00 90.00 83 ARG A N 1
ATOM 646 C CA . ARG A 1 83 ? -9.040 -4.398 6.397 1.00 90.00 83 ARG A CA 1
ATOM 647 C C . ARG A 1 83 ? -9.464 -3.482 5.251 1.00 90.00 83 ARG A C 1
ATOM 649 O O . ARG A 1 83 ? -10.549 -2.907 5.297 1.00 90.00 83 ARG A O 1
ATOM 656 N N . LEU A 1 84 ? -8.646 -3.388 4.202 1.00 89.81 84 LEU A N 1
ATOM 657 C CA . LEU A 1 84 ? -8.945 -2.563 3.033 1.00 89.81 84 LEU A CA 1
ATOM 658 C C . LEU A 1 84 ? -10.156 -3.092 2.246 1.00 89.81 84 LEU A C 1
ATOM 660 O O . LEU A 1 84 ? -11.029 -2.309 1.880 1.00 89.81 84 LEU A O 1
ATOM 664 N N . LYS A 1 85 ? -10.254 -4.413 2.039 1.00 89.31 85 LYS A N 1
ATOM 665 C CA . LYS A 1 85 ? -11.423 -5.057 1.407 1.00 89.31 85 LYS A CA 1
ATOM 666 C C . LYS A 1 85 ? -12.707 -4.821 2.200 1.00 89.31 85 LYS A C 1
ATOM 668 O O . LYS A 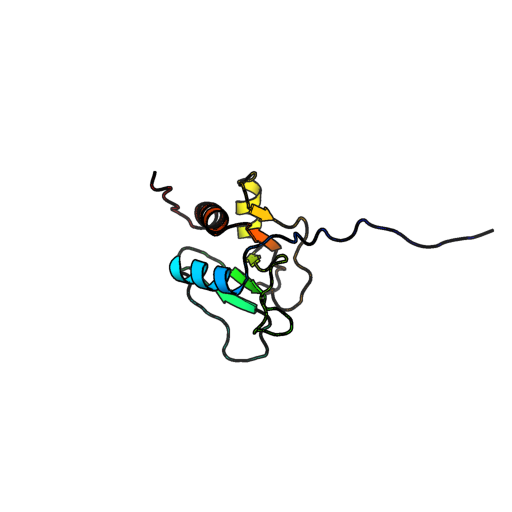1 85 ? -13.745 -4.583 1.597 1.00 89.31 85 LYS A O 1
ATOM 673 N N . SER A 1 86 ? -12.636 -4.853 3.530 1.00 89.56 86 SER A N 1
ATOM 674 C CA . SER A 1 86 ? -13.796 -4.615 4.402 1.00 89.56 86 SER A CA 1
ATOM 675 C C . SER A 1 86 ? -14.325 -3.178 4.316 1.00 89.56 86 SER A C 1
ATOM 677 O O . SER A 1 86 ? -15.491 -2.944 4.613 1.00 89.56 86 SER A O 1
ATOM 679 N N . ALA A 1 87 ? -13.489 -2.225 3.892 1.00 88.75 87 ALA A N 1
ATOM 680 C CA . ALA A 1 87 ? -13.867 -0.829 3.676 1.00 88.75 87 ALA A CA 1
ATOM 681 C C . ALA A 1 87 ? -14.314 -0.523 2.232 1.00 88.75 87 ALA A C 1
ATOM 683 O O . ALA A 1 87 ? -14.594 0.632 1.914 1.00 88.75 87 ALA A O 1
ATOM 684 N N . MET A 1 88 ? -14.356 -1.521 1.341 1.00 85.88 88 MET A N 1
ATOM 685 C CA . MET A 1 88 ? -14.800 -1.324 -0.040 1.00 85.88 88 MET A CA 1
ATOM 686 C C . MET A 1 88 ? -16.312 -1.046 -0.124 1.00 85.88 88 MET A C 1
ATOM 688 O O . MET A 1 88 ? -17.081 -1.608 0.657 1.00 85.88 88 MET A O 1
ATOM 692 N N . PRO A 1 89 ? -16.767 -0.250 -1.112 1.00 89.19 89 PRO A N 1
ATOM 693 C CA . PRO A 1 89 ? -15.980 0.334 -2.202 1.00 89.19 89 PRO A CA 1
ATOM 694 C C . PRO A 1 89 ? -15.214 1.601 -1.788 1.00 89.19 89 PRO A C 1
ATOM 696 O O . PRO A 1 89 ? -15.770 2.496 -1.158 1.00 89.19 89 PRO A O 1
ATOM 699 N N . LEU A 1 90 ? -13.957 1.719 -2.230 1.00 85.56 90 LEU A N 1
ATOM 700 C CA . LEU A 1 90 ? -13.189 2.966 -2.174 1.00 85.56 90 LEU A CA 1
ATOM 701 C C . LEU A 1 90 ? -12.900 3.453 -3.604 1.00 85.56 90 LEU A C 1
ATOM 703 O O . LEU A 1 90 ? -12.255 2.731 -4.368 1.00 85.56 90 LEU A O 1
ATOM 707 N N . PRO A 1 91 ? -13.345 4.665 -3.986 1.00 87.38 91 PRO A N 1
ATOM 708 C CA . PRO A 1 91 ? -13.089 5.210 -5.316 1.00 87.38 91 PRO A CA 1
ATOM 709 C C . PRO A 1 91 ? -11.593 5.275 -5.633 1.00 87.38 91 PRO A C 1
ATOM 711 O O . PRO A 1 91 ? -10.808 5.817 -4.849 1.00 87.38 91 PRO A O 1
ATOM 714 N N . GLY A 1 92 ? -11.210 4.739 -6.791 1.00 86.25 92 GLY A N 1
ATOM 715 C CA . GLY A 1 92 ? -9.824 4.731 -7.248 1.00 86.25 92 GLY A CA 1
ATOM 716 C C . GLY A 1 92 ? -8.920 3.713 -6.560 1.00 86.25 92 GLY A C 1
ATOM 717 O O . GLY A 1 92 ? -7.714 3.755 -6.773 1.00 86.25 92 GLY A O 1
ATOM 718 N N . VAL A 1 93 ? -9.456 2.821 -5.723 1.00 87.81 93 VAL A N 1
ATOM 719 C CA . VAL A 1 93 ? -8.690 1.764 -5.051 1.00 87.81 93 VAL A CA 1
ATOM 720 C C . VAL A 1 93 ? -9.218 0.414 -5.505 1.00 87.81 93 VAL A C 1
ATOM 722 O O . VAL A 1 93 ? -10.424 0.196 -5.609 1.00 87.81 93 VAL A O 1
ATOM 725 N N . SER A 1 94 ? -8.321 -0.528 -5.766 1.00 87.81 94 SER A N 1
ATOM 726 C CA . SER A 1 94 ? -8.713 -1.893 -6.100 1.00 87.81 94 SER A CA 1
ATOM 727 C C . SER A 1 94 ? -7.766 -2.899 -5.470 1.00 87.81 94 SER A C 1
ATOM 729 O O . SER A 1 94 ? -6.550 -2.726 -5.509 1.00 87.81 94 SER A O 1
ATOM 731 N N . VAL A 1 95 ? -8.320 -3.967 -4.899 1.00 85.38 95 VAL A N 1
ATOM 732 C CA . VAL A 1 95 ? -7.560 -5.033 -4.234 1.00 85.38 95 VAL A CA 1
ATOM 733 C C . VAL A 1 95 ? -7.688 -6.307 -5.055 1.00 85.38 95 VAL A C 1
ATOM 735 O O . VAL A 1 95 ? -8.786 -6.667 -5.466 1.00 85.38 95 VAL A O 1
ATOM 738 N N . GLY A 1 96 ? -6.573 -6.993 -5.302 1.00 82.00 96 GLY A N 1
ATOM 739 C CA . GLY A 1 96 ? -6.580 -8.237 -6.063 1.00 82.00 96 GLY A CA 1
ATOM 740 C C . GLY A 1 96 ? -7.346 -9.355 -5.347 1.00 82.00 96 GLY A C 1
ATOM 741 O O . GLY A 1 96 ? -7.259 -9.514 -4.128 1.00 82.00 96 GLY A O 1
ATOM 742 N N . ASP A 1 97 ? -8.038 -10.195 -6.116 1.00 79.38 97 ASP A N 1
ATOM 743 C CA . ASP A 1 97 ? -8.852 -11.299 -5.580 1.00 79.38 97 ASP A CA 1
ATOM 744 C C . ASP A 1 97 ? -8.023 -12.460 -5.011 1.00 79.38 97 ASP A C 1
ATOM 746 O O . ASP A 1 97 ? -8.536 -13.346 -4.327 1.00 79.38 97 ASP A O 1
ATOM 750 N N . LYS A 1 98 ? -6.730 -12.513 -5.341 1.00 78.19 98 LYS A N 1
ATOM 751 C CA . LYS A 1 98 ? -5.848 -13.647 -5.050 1.00 78.19 98 LYS A CA 1
ATOM 752 C C . LYS A 1 98 ? -4.523 -13.162 -4.464 1.00 78.19 98 LYS A C 1
ATOM 754 O O . LYS A 1 98 ? -4.075 -12.069 -4.819 1.00 78.19 98 LYS A O 1
ATOM 759 N N . PRO A 1 99 ? -3.862 -13.992 -3.637 1.00 82.12 99 PRO A N 1
ATOM 760 C CA . PRO A 1 99 ? -2.527 -13.680 -3.164 1.00 82.12 99 PRO A CA 1
ATOM 761 C C . PRO A 1 99 ? -1.588 -13.440 -4.343 1.00 82.12 99 PRO A C 1
ATOM 763 O O . PRO A 1 99 ? -1.645 -14.121 -5.376 1.00 82.12 99 PRO A O 1
ATOM 766 N N . TYR A 1 100 ? -0.709 -12.462 -4.177 1.00 74.44 100 TYR A N 1
ATOM 767 C CA . TYR A 1 100 ? 0.215 -12.049 -5.208 1.00 74.44 100 TYR A CA 1
ATOM 768 C C . TYR A 1 100 ? 1.199 -13.180 -5.536 1.00 74.44 100 TYR A C 1
ATOM 770 O O . TYR A 1 100 ? 1.916 -13.694 -4.673 1.00 74.44 100 TYR A O 1
ATOM 778 N N . LYS A 1 101 ? 1.281 -13.555 -6.817 1.00 65.19 101 LYS A N 1
ATOM 779 C CA . LYS A 1 101 ? 2.221 -14.577 -7.290 1.00 65.19 101 LYS A CA 1
ATOM 780 C C . LYS A 1 101 ? 3.611 -13.970 -7.505 1.00 65.19 101 LYS A C 1
ATOM 782 O O . LYS A 1 101 ? 3.892 -13.381 -8.542 1.00 65.19 101 LYS A O 1
ATOM 787 N N . GLY A 1 102 ? 4.506 -14.140 -6.535 1.00 61.91 102 GLY A N 1
ATOM 788 C CA . GLY A 1 102 ? 5.922 -13.783 -6.665 1.00 61.91 102 GLY A CA 1
ATOM 789 C C . GLY A 1 102 ? 6.692 -14.028 -5.370 1.00 61.91 102 GLY A C 1
ATOM 790 O O . GLY A 1 102 ? 6.216 -13.698 -4.290 1.00 61.91 102 GLY A O 1
ATOM 791 N N . SER A 1 103 ? 7.883 -14.625 -5.455 1.00 53.06 103 SER A N 1
ATOM 792 C CA . SER A 1 103 ? 8.639 -15.099 -4.283 1.00 53.06 103 SER A CA 1
ATOM 793 C C . SER A 1 103 ? 9.231 -13.991 -3.401 1.00 53.06 103 SER A C 1
ATOM 795 O O . SER A 1 103 ? 9.605 -14.271 -2.266 1.00 53.06 103 SER A O 1
ATOM 797 N N . SER A 1 104 ? 9.313 -12.750 -3.889 1.00 59.31 104 SER A N 1
ATOM 798 C CA . SER A 1 104 ? 10.005 -11.645 -3.209 1.00 59.31 104 SER A CA 1
ATOM 799 C C . SER A 1 104 ? 9.153 -10.883 -2.191 1.00 59.31 104 SER A C 1
ATOM 801 O O . SER A 1 104 ? 9.705 -10.164 -1.355 1.00 59.31 104 SER A O 1
ATOM 803 N N . THR A 1 105 ? 7.828 -11.040 -2.242 1.00 63.25 105 THR A N 1
ATOM 804 C CA . THR A 1 105 ? 6.886 -10.293 -1.398 1.00 63.25 105 THR A CA 1
ATOM 805 C C . THR A 1 105 ? 6.156 -11.226 -0.437 1.00 63.25 105 THR A C 1
ATOM 807 O O . THR A 1 105 ? 4.930 -11.299 -0.403 1.00 63.25 105 THR A O 1
ATOM 810 N N . LYS A 1 106 ? 6.951 -12.000 0.306 1.00 69.94 106 LYS A N 1
ATOM 811 C CA . LYS A 1 106 ? 6.477 -12.818 1.421 1.00 69.94 106 LYS A CA 1
ATOM 812 C C . LYS A 1 106 ? 6.738 -12.089 2.731 1.00 69.94 106 LYS A C 1
ATOM 814 O O . LYS A 1 106 ? 7.832 -11.564 2.937 1.00 69.94 106 LYS A O 1
ATOM 819 N N . TYR A 1 107 ? 5.743 -12.116 3.598 1.00 73.88 107 TYR A N 1
ATOM 820 C CA . TYR A 1 107 ? 5.782 -11.614 4.960 1.00 73.88 107 TYR A CA 1
ATOM 821 C C . TYR A 1 107 ? 5.987 -12.803 5.890 1.00 73.88 107 TYR A C 1
ATOM 823 O O . TYR A 1 107 ? 5.032 -13.510 6.181 1.00 73.88 107 TYR A O 1
ATOM 831 N N . ASP A 1 108 ? 7.234 -13.115 6.242 1.00 77.25 108 ASP A N 1
ATOM 832 C CA . ASP A 1 108 ? 7.558 -14.245 7.132 1.00 77.25 108 ASP A CA 1
ATOM 833 C C . ASP A 1 108 ? 6.889 -15.578 6.725 1.00 77.25 108 ASP A C 1
ATOM 835 O O . ASP A 1 108 ? 6.440 -16.370 7.545 1.00 77.25 108 ASP A O 1
ATOM 839 N N . GLY A 1 109 ? 6.813 -15.828 5.411 1.00 77.50 109 GLY A N 1
ATOM 840 C CA . GLY A 1 109 ? 6.189 -17.025 4.828 1.00 77.50 109 GLY A CA 1
ATOM 841 C C . GLY A 1 109 ? 4.749 -16.831 4.345 1.00 77.50 109 GLY A C 1
ATOM 842 O O . GLY A 1 109 ? 4.285 -17.618 3.519 1.00 77.50 109 GLY A O 1
ATOM 843 N N . VAL A 1 110 ? 4.085 -15.751 4.754 1.00 83.31 110 VAL A N 1
ATOM 844 C CA . VAL A 1 110 ? 2.724 -15.396 4.343 1.00 83.31 110 VAL A CA 1
ATOM 845 C C . VAL A 1 110 ? 2.743 -14.669 2.987 1.00 83.31 110 VAL A C 1
ATOM 847 O O . VAL A 1 110 ? 3.542 -13.744 2.795 1.00 83.31 110 VAL A O 1
ATOM 850 N N . PRO A 1 111 ? 1.920 -15.073 2.001 1.00 83.94 111 PRO A N 1
ATOM 851 C CA . PRO A 1 111 ? 1.850 -14.380 0.719 1.00 83.94 111 PRO A CA 1
ATOM 852 C C . PRO A 1 111 ? 1.168 -13.015 0.874 1.00 83.94 111 PRO A C 1
ATOM 854 O O . PRO A 1 111 ? 0.120 -12.919 1.502 1.00 83.94 111 PRO A O 1
ATOM 857 N N . GLY A 1 112 ? 1.744 -11.965 0.286 1.00 86.75 112 GLY A N 1
ATOM 858 C CA . GLY A 1 112 ? 1.101 -10.650 0.241 1.00 86.75 112 GLY A CA 1
ATOM 859 C C . GLY A 1 112 ? -0.040 -10.569 -0.779 1.00 86.75 112 GLY A C 1
ATOM 860 O O . GLY A 1 112 ? -0.153 -11.414 -1.668 1.00 86.75 112 GLY A O 1
ATOM 861 N N . TRP A 1 113 ? -0.862 -9.524 -0.687 1.00 89.50 113 TRP A N 1
ATOM 862 C CA . TRP A 1 113 ? -1.952 -9.224 -1.624 1.00 89.50 113 TRP A CA 1
ATOM 863 C C . TRP A 1 113 ? -1.662 -7.957 -2.416 1.00 89.50 113 TRP A C 1
ATOM 865 O O . TRP A 1 113 ? -1.277 -6.945 -1.837 1.00 89.50 113 TRP A O 1
ATOM 875 N N . ALA A 1 114 ? -1.853 -8.019 -3.735 1.00 87.56 114 ALA A N 1
ATOM 876 C CA . ALA A 1 114 ? -1.713 -6.845 -4.589 1.00 87.56 114 ALA A CA 1
ATOM 877 C C . ALA A 1 114 ? -2.876 -5.877 -4.394 1.00 87.56 114 ALA A C 1
ATOM 879 O O . ALA A 1 114 ? -4.022 -6.300 -4.232 1.00 87.56 114 ALA A O 1
ATOM 880 N N . PHE A 1 115 ? -2.578 -4.591 -4.508 1.00 86.75 115 PHE A N 1
ATOM 881 C CA . PHE A 1 115 ? -3.581 -3.562 -4.700 1.00 86.75 115 PHE A CA 1
ATOM 882 C C . PHE A 1 115 ? -3.050 -2.468 -5.630 1.00 86.75 115 PHE A C 1
ATOM 884 O O . PHE A 1 115 ? -1.841 -2.275 -5.782 1.00 86.75 115 PHE A O 1
ATOM 891 N N . SER A 1 116 ? -3.981 -1.771 -6.262 1.00 88.56 116 SER A N 1
ATOM 892 C CA . SER A 1 116 ? -3.737 -0.671 -7.185 1.00 88.56 116 SER A CA 1
ATOM 893 C C . SER A 1 116 ? -4.486 0.563 -6.696 1.00 88.56 116 SER A C 1
ATOM 895 O O . SER A 1 116 ? -5.580 0.450 -6.137 1.00 88.56 116 SER A O 1
ATOM 897 N N . VAL A 1 117 ? -3.891 1.735 -6.903 1.00 89.44 117 VAL A N 1
ATOM 898 C CA . VAL A 1 117 ? -4.516 3.029 -6.604 1.00 89.44 117 VAL A CA 1
ATOM 899 C C . VAL A 1 117 ? -4.382 3.947 -7.814 1.00 89.44 117 VAL A C 1
ATOM 901 O O . VAL A 1 117 ? -3.281 4.143 -8.317 1.00 89.44 117 VAL A O 1
ATOM 904 N N . GLU A 1 118 ? -5.493 4.488 -8.306 1.00 90.06 118 GLU A N 1
ATOM 905 C CA . GLU A 1 118 ? -5.556 5.254 -9.562 1.00 90.06 118 GLU A CA 1
ATOM 906 C C . GLU A 1 118 ? -5.040 6.696 -9.419 1.00 90.06 118 GLU A C 1
ATOM 908 O O . GLU A 1 118 ? -4.754 7.360 -10.413 1.00 90.06 118 GLU A O 1
ATOM 913 N N . SER A 1 119 ? -4.897 7.196 -8.186 1.00 89.50 119 SER A N 1
ATOM 914 C CA . SER A 1 119 ? -4.427 8.553 -7.889 1.00 89.50 119 SER A CA 1
ATOM 915 C C . SER A 1 119 ? -3.786 8.660 -6.498 1.00 89.50 119 SER A C 1
ATOM 917 O O . SER A 1 119 ? -3.966 7.789 -5.644 1.00 89.50 119 SER A O 1
ATOM 919 N N . VAL A 1 120 ? -3.070 9.761 -6.243 1.00 89.44 120 VAL A N 1
ATOM 920 C CA . VAL A 1 120 ? -2.540 10.106 -4.904 1.00 89.44 120 VAL A CA 1
ATOM 921 C C . VAL A 1 120 ? -3.669 10.251 -3.878 1.00 89.44 120 VAL A C 1
ATOM 923 O O . VAL A 1 120 ? -3.557 9.819 -2.737 1.00 89.44 120 VAL A O 1
ATOM 926 N N . ASP A 1 121 ? -4.801 10.798 -4.301 1.00 89.81 121 ASP A N 1
ATOM 927 C CA . ASP A 1 121 ? -5.993 10.947 -3.470 1.00 89.81 121 ASP A CA 1
ATOM 928 C C . ASP A 1 121 ? -6.620 9.577 -3.115 1.00 89.81 121 ASP A C 1
ATOM 930 O O . ASP A 1 121 ? -6.990 9.333 -1.965 1.00 89.81 121 ASP A O 1
ATOM 934 N N . ALA A 1 122 ? -6.629 8.617 -4.048 1.00 90.31 122 ALA A N 1
ATOM 935 C CA . ALA A 1 122 ? -7.009 7.234 -3.755 1.00 90.31 122 ALA A CA 1
ATOM 936 C C . ALA A 1 122 ? -6.033 6.540 -2.785 1.00 90.31 122 ALA A C 1
ATOM 938 O O . ALA A 1 122 ? -6.471 5.807 -1.894 1.00 90.31 122 ALA A O 1
ATOM 939 N N . LEU A 1 123 ? -4.725 6.808 -2.900 1.00 91.38 123 LEU A N 1
ATOM 940 C CA . LEU A 1 123 ? -3.736 6.361 -1.915 1.00 91.38 123 LEU A CA 1
ATOM 941 C C . LEU A 1 123 ? -4.050 6.932 -0.524 1.00 91.38 123 LEU A C 1
ATOM 943 O O . LEU A 1 123 ? -4.073 6.172 0.441 1.00 91.38 123 LEU A O 1
ATOM 947 N N . GLY A 1 124 ? -4.360 8.227 -0.420 1.00 90.94 124 GLY A N 1
ATOM 948 C CA . GLY A 1 124 ? -4.751 8.866 0.839 1.00 90.94 124 GLY A CA 1
ATOM 949 C C . GLY A 1 124 ? -5.951 8.184 1.506 1.00 90.94 124 GLY A C 1
ATOM 950 O O . GLY A 1 124 ? -5.903 7.879 2.699 1.00 90.94 124 GLY A O 1
ATOM 951 N N . ARG A 1 125 ? -6.994 7.845 0.733 1.00 91.06 125 ARG A N 1
ATOM 952 C CA . ARG A 1 125 ? -8.152 7.076 1.234 1.00 91.06 125 ARG A CA 1
ATOM 953 C C . ARG A 1 125 ? -7.757 5.692 1.742 1.00 91.06 125 ARG A C 1
ATOM 955 O O . ARG A 1 125 ? -8.180 5.299 2.827 1.00 91.06 125 ARG A O 1
ATOM 962 N N . ALA A 1 126 ? -6.941 4.962 0.979 1.00 91.50 126 ALA A N 1
ATOM 963 C CA . ALA A 1 126 ? -6.467 3.641 1.383 1.00 91.50 126 ALA A CA 1
ATOM 964 C C . ALA A 1 126 ? -5.648 3.716 2.683 1.00 91.50 126 ALA A C 1
ATOM 966 O O . ALA A 1 126 ? -5.878 2.936 3.607 1.00 91.50 126 ALA A O 1
ATOM 967 N N . LEU A 1 127 ? -4.745 4.693 2.802 1.00 91.50 127 LEU A N 1
ATOM 968 C CA . LEU A 1 127 ? -3.958 4.917 4.017 1.00 91.50 127 LEU A CA 1
ATOM 969 C C . LEU A 1 127 ? -4.834 5.292 5.219 1.00 91.50 127 LEU A C 1
ATOM 971 O O . LEU A 1 127 ? -4.567 4.814 6.319 1.00 91.50 127 LEU A O 1
ATOM 975 N N . GLY A 1 128 ? -5.908 6.062 5.018 1.00 89.56 128 GLY A N 1
ATOM 976 C CA . GLY A 1 128 ? -6.882 6.377 6.069 1.00 89.56 128 GLY A CA 1
ATOM 977 C C . GLY A 1 128 ? -7.568 5.142 6.668 1.00 89.56 128 GLY A C 1
ATOM 978 O O . GLY A 1 128 ? -7.885 5.134 7.853 1.00 89.56 128 GLY A O 1
ATOM 979 N N . VAL A 1 129 ? -7.740 4.074 5.881 1.00 90.62 129 VAL A N 1
ATOM 980 C CA . VAL A 1 129 ? -8.263 2.781 6.363 1.00 90.62 129 VAL A CA 1
ATOM 981 C C . VAL A 1 129 ? -7.179 1.954 7.061 1.00 90.62 129 VAL A C 1
ATOM 983 O O . VAL A 1 129 ? -7.433 1.298 8.077 1.00 90.62 129 VAL A O 1
ATOM 986 N N . LEU A 1 130 ? -5.965 1.958 6.508 1.00 89.19 130 LEU A N 1
ATOM 987 C CA . LEU A 1 130 ? -4.863 1.111 6.967 1.00 89.19 130 LEU A CA 1
ATOM 988 C C . LEU A 1 130 ? -4.222 1.619 8.264 1.00 89.19 130 LEU A C 1
ATOM 990 O O . LEU A 1 130 ? -3.881 0.816 9.140 1.00 89.19 130 LEU A O 1
ATOM 994 N N . MET A 1 131 ? -4.087 2.932 8.432 1.00 86.75 131 MET A N 1
ATOM 995 C CA . MET A 1 131 ? -3.446 3.514 9.608 1.00 86.75 131 MET A CA 1
ATOM 996 C C . MET A 1 131 ? -4.463 3.726 10.744 1.00 86.75 131 MET A C 1
ATOM 998 O O . MET A 1 131 ? -5.478 4.394 10.543 1.00 86.75 131 MET A O 1
ATOM 1002 N N . PRO A 1 132 ? -4.221 3.185 11.953 1.00 68.19 132 PRO A N 1
ATOM 1003 C CA . PRO A 1 132 ? -5.069 3.454 13.107 1.00 68.19 132 PRO A CA 1
ATOM 1004 C C . PRO A 1 132 ? -4.989 4.946 13.458 1.00 68.19 132 PRO A C 1
ATOM 1006 O O . PRO A 1 132 ? -3.910 5.468 13.730 1.00 68.19 132 PRO A O 1
ATOM 1009 N N . GLY A 1 133 ? -6.135 5.629 13.429 1.00 58.97 133 GLY A N 1
ATOM 1010 C CA . GLY A 1 133 ? -6.228 7.065 13.708 1.00 58.97 133 GLY A CA 1
ATOM 1011 C C . GLY A 1 133 ? -6.211 7.969 12.475 1.00 58.97 133 GLY A C 1
ATOM 1012 O O . GLY A 1 133 ? -5.855 9.137 12.607 1.00 58.97 133 GLY A O 1
ATOM 1013 N N . GLY A 1 134 ? -6.592 7.466 11.295 1.00 46.25 134 GLY A N 1
ATOM 1014 C CA . GLY A 1 134 ? -6.854 8.295 10.120 1.00 46.25 134 GLY A CA 1
ATOM 1015 C C . GLY A 1 134 ? -7.929 9.348 10.401 1.00 46.25 134 GLY A C 1
ATOM 1016 O O . GLY A 1 134 ? -9.111 9.119 10.156 1.00 46.25 134 GLY A O 1
ATOM 1017 N N . SER A 1 135 ? -7.516 10.510 10.908 1.00 39.75 135 SER A N 1
ATOM 1018 C CA . SER A 1 135 ? -8.285 11.740 10.785 1.00 39.75 135 SER A CA 1
ATOM 1019 C C . SER A 1 135 ? -8.459 11.989 9.296 1.00 39.75 135 SER A C 1
ATOM 1021 O O . SER A 1 135 ? -7.542 12.448 8.614 1.00 39.75 135 SER A O 1
ATOM 1023 N N . ALA A 1 136 ? -9.657 11.706 8.796 1.00 40.53 136 ALA A N 1
ATOM 1024 C CA . ALA A 1 136 ? -10.238 12.568 7.792 1.00 40.53 136 ALA A CA 1
ATOM 1025 C C . ALA A 1 136 ? -10.281 13.969 8.416 1.00 40.53 136 ALA A C 1
ATOM 1027 O O . ALA A 1 136 ? -11.199 14.298 9.165 1.00 40.53 136 ALA A O 1
ATOM 1028 N N . SER A 1 137 ? -9.236 14.766 8.203 1.00 34.59 137 SER A N 1
ATOM 1029 C CA . SER A 1 137 ? -9.391 16.205 8.356 1.00 34.59 137 SER A CA 1
ATOM 1030 C C . SER A 1 137 ? -10.333 16.632 7.237 1.00 34.59 137 SER A C 1
ATOM 1032 O O . SER A 1 137 ? -10.013 16.469 6.059 1.00 34.59 137 SER A O 1
ATOM 1034 N N . ALA A 1 138 ? -11.529 17.022 7.673 1.00 33.31 138 ALA A N 1
ATOM 1035 C CA . ALA A 1 138 ? -12.618 17.591 6.896 1.00 33.31 138 ALA A CA 1
ATOM 1036 C C . AL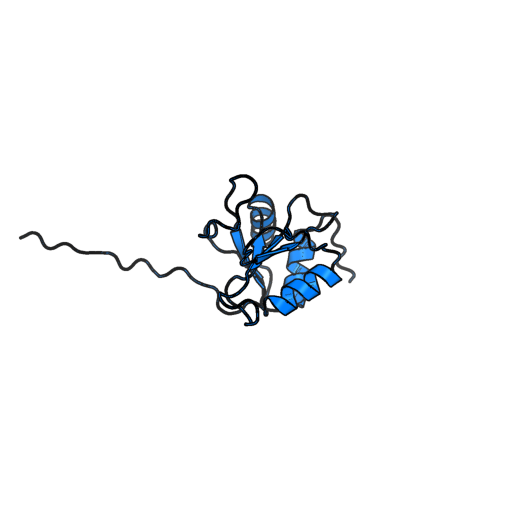A A 1 138 ? -12.197 18.812 6.066 1.00 33.31 138 ALA A C 1
ATOM 1038 O O . ALA A 1 138 ? -11.204 19.477 6.446 1.00 33.31 138 ALA A O 1
#

Secondary structure (DSSP, 8-state):
-----------------PPPHHHHHHHHHHTT-EE---SSS--SEEEEE-TT-SS-EEEEPPSSTTS---SS-EEE-HHHHHHHHHT---TTEEEEEEE---TT-EETTEEPEEEEESSHHHHHHHHHHHSTT-----

pLDDT: mean 76.43, std 17.93, range [33.31, 93.69]

Sequence (138 aa):
MNGGCLTSLPSFHSMKNSIDNHVLREELIRHGFQDITSVNRSTKSWRLKHPAMTHWVSVKLAADPSRAMTSDPLVLHPDDADRLKSAMPLPGVSVGDKPYKGSSTKYDGVPGWAFSVESVDALGRALGVLMPGGSASA